Protein AF-A0A9N8LL23-F1 (afdb_monomer)

Mean predicted aligned error: 9.13 Å

pLDDT: mean 82.57, std 13.76, range [36.78, 95.44]

Solvent-accessible surface area (backbone atoms only — not comparable to full-atom values): 5775 Å² total; per-residue (Å²): 132,92,74,87,73,68,69,88,57,73,83,43,64,82,82,84,49,79,93,45,39,65,64,28,49,64,56,43,45,64,56,54,51,51,52,55,21,47,34,39,77,70,59,76,50,68,83,70,79,76,55,100,79,60,47,76,66,52,51,51,52,37,52,56,47,50,58,43,50,54,51,21,54,49,51,51,52,50,50,54,52,49,53,53,51,51,53,54,50,5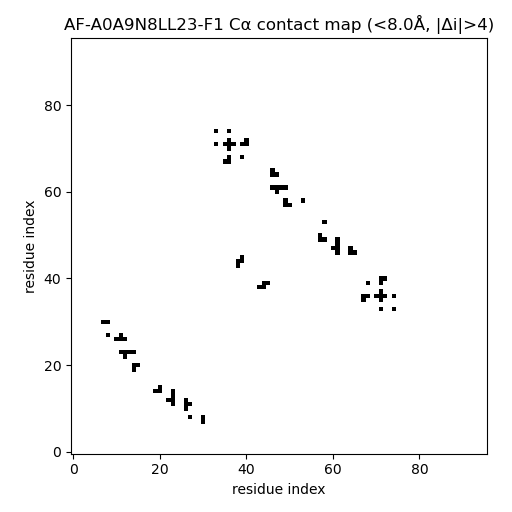2,54,61,64,71,74,115

Sequence (96 aa):
MDDTNSSAISGIPALVGLENFFAWREAIEPVFIGIRAFDIVRGVETQPTLPPNATSTDVRLSESWKDRDAKAMFYLRKTVSGALKAMIRDLSSSAD

Secondary structure (DSSP, 8-state):
---SSTTSSTTSPP--SHHHHHHHHHHHHHHHHHHHHHHHHTTSSPPPPPPTT--HHHHHHHHHHHHHHHHHHHHHHHHHHHHHHHHHHHHHHTT-

Structure (mmCIF, N/CA/C/O backbone):
data_AF-A0A9N8LL23-F1
#
_entry.id   AF-A0A9N8LL23-F1
#
loop_
_atom_site.group_PDB
_atom_site.id
_atom_site.type_symbol
_atom_site.label_atom_id
_atom_site.label_alt_id
_atom_site.label_comp_id
_atom_site.label_asym_id
_atom_site.label_entity_id
_atom_site.label_seq_id
_atom_site.pdbx_PDB_ins_code
_atom_site.Cartn_x
_atom_site.Cartn_y
_atom_site.Cartn_z
_atom_site.occupancy
_atom_site.B_iso_or_equiv
_atom_site.auth_seq_id
_atom_site.auth_comp_id
_atom_site.auth_asym_id
_atom_site.auth_atom_id
_atom_site.pdbx_PDB_model_num
ATOM 1 N N . MET A 1 1 ? -10.403 1.212 -25.921 1.00 36.78 1 MET A N 1
ATOM 2 C CA . MET A 1 1 ? -9.506 0.292 -25.199 1.00 36.78 1 MET A CA 1
ATOM 3 C C . MET A 1 1 ? -8.682 1.156 -24.273 1.00 36.78 1 MET A C 1
ATOM 5 O O . MET A 1 1 ? -8.134 2.150 -24.726 1.00 36.78 1 MET A O 1
ATOM 9 N N . ASP A 1 2 ? -8.785 0.866 -22.983 1.00 38.62 2 ASP A N 1
ATOM 10 C CA . ASP A 1 2 ? -8.291 1.656 -21.857 1.00 38.62 2 ASP A CA 1
ATOM 11 C C . ASP A 1 2 ? -6.760 1.761 -21.813 1.00 38.62 2 ASP A C 1
ATOM 13 O O . ASP A 1 2 ? -6.095 0.844 -21.342 1.00 38.62 2 ASP A O 1
ATOM 17 N N . ASP A 1 3 ? -6.207 2.907 -22.217 1.00 38.94 3 ASP A N 1
ATOM 18 C CA . ASP A 1 3 ? -4.776 3.225 -22.054 1.00 38.94 3 ASP A CA 1
ATOM 19 C C . ASP A 1 3 ? -4.518 4.299 -20.980 1.00 38.94 3 ASP A C 1
ATOM 21 O O . ASP A 1 3 ? -3.436 4.875 -20.896 1.00 38.94 3 ASP A O 1
ATOM 25 N N . THR A 1 4 ? -5.486 4.584 -20.104 1.00 43.41 4 THR A N 1
ATOM 26 C CA . THR A 1 4 ? -5.314 5.619 -19.063 1.00 43.41 4 THR A CA 1
ATOM 27 C C . THR A 1 4 ? -4.559 5.113 -17.820 1.00 43.41 4 THR A C 1
ATOM 29 O O . THR A 1 4 ? -4.150 5.914 -16.984 1.00 43.41 4 THR A O 1
ATOM 32 N N . ASN A 1 5 ? -4.280 3.807 -17.706 1.00 42.47 5 ASN A N 1
ATOM 33 C CA . ASN A 1 5 ? -3.672 3.216 -16.500 1.00 42.47 5 ASN A CA 1
ATOM 34 C C . ASN A 1 5 ? -2.192 2.797 -16.632 1.00 42.47 5 ASN A C 1
ATOM 36 O O . ASN A 1 5 ? -1.583 2.410 -15.635 1.00 42.47 5 ASN A O 1
ATOM 40 N N . SER A 1 6 ? -1.568 2.910 -17.810 1.00 46.47 6 SER A N 1
ATOM 41 C CA . SER A 1 6 ? -0.210 2.375 -18.061 1.00 46.47 6 SER A CA 1
ATOM 42 C C . SER A 1 6 ? 0.952 3.313 -17.680 1.00 46.47 6 SER A C 1
ATOM 44 O O . SER A 1 6 ? 2.097 3.092 -18.066 1.00 46.47 6 SER A O 1
ATOM 46 N N . SER A 1 7 ? 0.697 4.372 -16.904 1.00 55.16 7 SER A N 1
ATOM 47 C CA . SER A 1 7 ? 1.741 5.322 -16.482 1.00 55.16 7 SER A CA 1
ATOM 48 C C . SER A 1 7 ? 2.472 4.911 -15.201 1.00 55.16 7 SER A C 1
ATOM 50 O O . SER A 1 7 ? 3.609 5.333 -15.006 1.00 55.16 7 SER A O 1
ATOM 52 N N . ALA A 1 8 ? 1.852 4.131 -14.310 1.00 58.81 8 ALA A N 1
ATOM 53 C CA . ALA A 1 8 ? 2.403 3.904 -12.968 1.00 58.81 8 ALA A CA 1
ATOM 54 C C . ALA A 1 8 ? 3.667 3.025 -12.961 1.00 58.81 8 ALA A C 1
ATOM 56 O O . ALA A 1 8 ? 4.462 3.100 -12.028 1.00 58.81 8 ALA A O 1
ATOM 57 N N . ILE A 1 9 ? 3.851 2.206 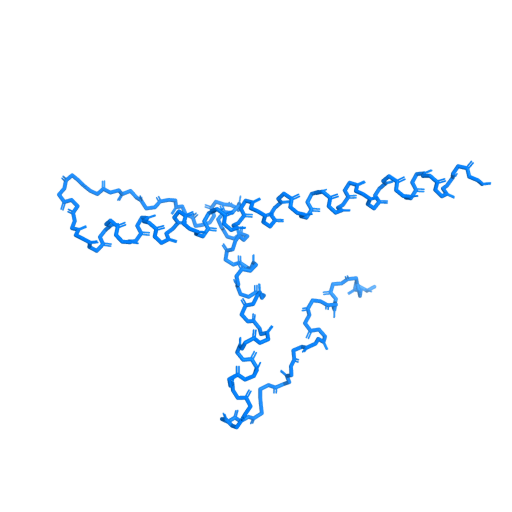-14.000 1.00 67.12 9 ILE A N 1
ATOM 58 C CA . ILE A 1 9 ? 4.953 1.240 -14.113 1.00 67.12 9 ILE A CA 1
ATOM 59 C C . ILE A 1 9 ? 5.954 1.581 -15.22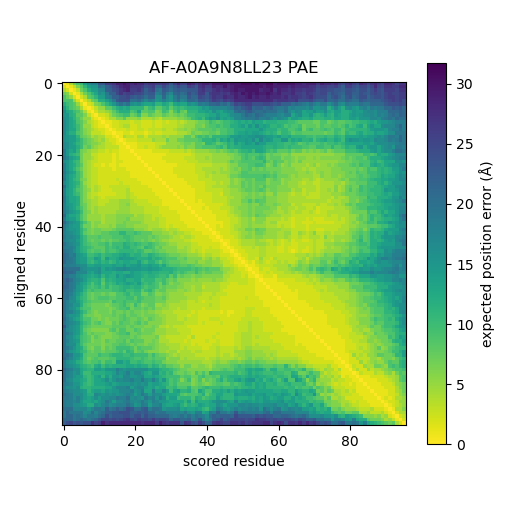3 1.00 67.12 9 ILE A C 1
ATOM 61 O O . ILE A 1 9 ? 6.952 0.881 -15.362 1.00 67.12 9 ILE A O 1
ATOM 65 N N . SER A 1 10 ? 5.730 2.649 -16.001 1.00 71.50 10 SER A N 1
ATOM 66 C CA . SER A 1 10 ? 6.543 2.947 -17.193 1.00 71.50 10 SER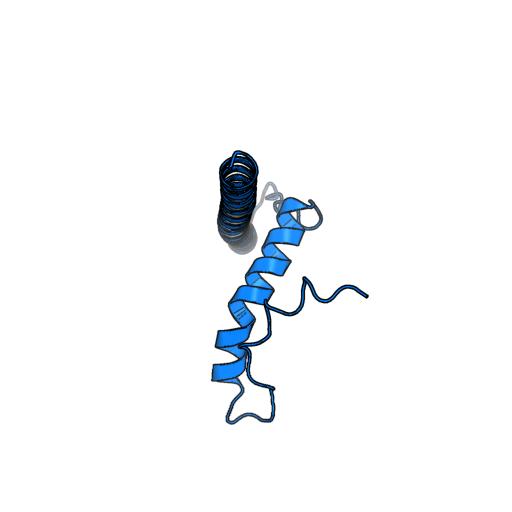 A CA 1
ATOM 67 C C . SER A 1 10 ? 8.003 3.313 -16.886 1.00 71.50 10 SER A C 1
ATOM 69 O O . SER A 1 10 ? 8.838 3.281 -17.785 1.00 71.50 10 SER A O 1
ATOM 71 N N . GLY A 1 11 ? 8.327 3.625 -15.626 1.00 77.31 11 GLY A N 1
ATOM 72 C CA . GLY A 1 11 ? 9.688 3.900 -15.151 1.00 77.31 11 GLY A CA 1
ATOM 73 C C . GLY A 1 11 ? 10.374 2.734 -14.431 1.00 77.31 11 GLY A C 1
ATOM 74 O O . GLY A 1 11 ? 11.499 2.898 -13.965 1.00 77.31 11 GLY A O 1
ATOM 75 N N . ILE A 1 12 ? 9.718 1.578 -14.298 1.00 87.50 12 ILE A N 1
ATOM 76 C CA . ILE A 1 12 ? 10.288 0.416 -13.608 1.00 87.50 12 ILE A CA 1
ATOM 77 C C . ILE A 1 12 ? 11.088 -0.398 -14.635 1.00 87.50 12 ILE A C 1
ATOM 79 O O . ILE A 1 12 ? 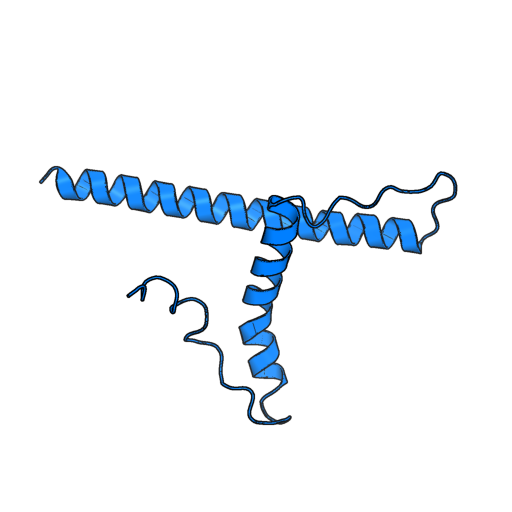10.510 -0.824 -15.638 1.00 87.50 12 ILE A O 1
ATOM 83 N N . PRO A 1 13 ? 12.400 -0.628 -14.432 1.00 86.50 13 PRO A N 1
ATOM 84 C CA . PRO A 1 13 ? 13.191 -1.427 -15.366 1.00 86.50 13 PRO A CA 1
ATOM 85 C C . PRO A 1 13 ? 12.639 -2.857 -15.454 1.00 86.50 13 PRO A C 1
ATOM 87 O O . PRO A 1 13 ? 12.020 -3.347 -14.518 1.00 86.50 13 PRO A O 1
ATOM 90 N N . ALA A 1 14 ? 12.859 -3.576 -16.552 1.00 89.44 14 ALA A N 1
ATOM 91 C CA . ALA A 1 14 ? 12.552 -5.007 -16.563 1.00 89.44 14 ALA A CA 1
ATOM 92 C C . ALA A 1 14 ? 13.502 -5.744 -15.604 1.00 89.44 14 ALA A C 1
ATOM 94 O O . ALA A 1 14 ? 14.690 -5.428 -15.567 1.00 89.44 14 ALA A O 1
ATOM 95 N N . LEU A 1 15 ? 13.020 -6.730 -14.844 1.00 91.75 15 LEU A N 1
ATOM 96 C CA . LEU A 1 15 ? 13.895 -7.605 -14.059 1.00 91.75 15 LEU A CA 1
ATOM 97 C C . LEU A 1 15 ? 14.530 -8.631 -15.005 1.00 91.75 15 LEU A C 1
ATOM 99 O O . LEU A 1 15 ? 13.843 -9.538 -15.469 1.00 91.75 15 LEU A O 1
ATOM 103 N N . VAL A 1 16 ? 15.816 -8.460 -15.316 1.00 91.69 16 VAL A N 1
ATOM 104 C CA . VAL A 1 16 ? 16.524 -9.284 -16.315 1.00 91.69 16 VAL A CA 1
ATOM 105 C C . VAL A 1 16 ? 17.487 -10.264 -15.640 1.00 91.69 16 VAL A C 1
ATOM 107 O O . VAL A 1 16 ? 17.685 -11.366 -16.146 1.00 91.69 16 VAL A O 1
ATOM 110 N N . GLY A 1 17 ? 18.011 -9.913 -14.463 1.00 91.50 17 GLY A N 1
ATOM 111 C CA . GLY A 1 17 ? 18.939 -10.756 -13.720 1.00 91.50 17 GLY A CA 1
ATOM 112 C C . GLY A 1 17 ? 19.230 -10.240 -12.311 1.00 91.50 17 GLY A C 1
ATOM 113 O O . GLY A 1 17 ? 18.615 -9.294 -11.815 1.00 91.50 17 GLY A O 1
ATOM 114 N N . LEU A 1 18 ? 20.174 -10.889 -11.629 1.00 94.19 18 LEU A N 1
ATOM 115 C CA . LEU A 1 18 ? 20.576 -10.505 -10.270 1.00 94.19 18 LEU A CA 1
ATOM 116 C C . LEU A 1 18 ? 21.255 -9.131 -10.243 1.00 94.19 18 LEU A C 1
ATOM 118 O O . LEU A 1 18 ? 21.110 -8.385 -9.277 1.00 94.19 18 LEU A O 1
ATOM 122 N N . GLU A 1 19 ? 21.954 -8.784 -11.318 1.00 95.44 19 GLU A N 1
ATOM 123 C CA . GLU A 1 19 ? 22.684 -7.535 -11.498 1.00 95.44 19 GLU A CA 1
ATOM 124 C C . GLU A 1 19 ? 21.788 -6.296 -11.409 1.00 95.44 19 GLU A C 1
ATOM 126 O O . GLU A 1 19 ? 22.242 -5.247 -10.954 1.00 95.44 19 GLU A O 1
ATOM 131 N N . ASN A 1 20 ? 20.511 -6.415 -11.789 1.00 94.38 20 ASN A N 1
ATOM 132 C CA . ASN A 1 20 ? 19.561 -5.309 -11.747 1.00 94.38 20 ASN A CA 1
ATOM 133 C C . ASN A 1 20 ? 18.424 -5.505 -10.733 1.00 94.38 20 ASN A C 1
ATOM 135 O O . ASN A 1 20 ? 17.554 -4.640 -10.619 1.00 94.38 20 ASN A O 1
ATOM 139 N N . PHE A 1 21 ? 18.466 -6.583 -9.943 1.00 94.75 21 PHE A N 1
ATOM 140 C CA . PHE A 1 21 ? 17.441 -6.909 -8.952 1.00 94.75 21 PHE A CA 1
ATOM 141 C C . PHE A 1 21 ? 17.203 -5.783 -7.943 1.00 94.75 21 PHE A C 1
ATOM 143 O O . PHE A 1 21 ? 16.058 -5.435 -7.668 1.00 94.75 21 PHE A O 1
ATOM 150 N N . PHE A 1 22 ? 18.265 -5.194 -7.386 1.00 94.00 22 PHE A N 1
ATOM 151 C CA . PHE A 1 22 ? 18.118 -4.165 -6.354 1.00 94.00 22 PHE A CA 1
ATOM 152 C C . PHE A 1 22 ? 17.506 -2.873 -6.897 1.00 94.00 22 PHE A C 1
ATOM 154 O O . PHE A 1 22 ? 16.600 -2.334 -6.264 1.00 94.00 22 PHE A O 1
ATOM 161 N N . ALA A 1 23 ? 17.942 -2.432 -8.080 1.00 91.88 23 ALA A N 1
ATOM 162 C CA . ALA A 1 23 ? 17.389 -1.257 -8.750 1.00 91.88 23 ALA A CA 1
ATOM 163 C C . ALA A 1 23 ? 15.923 -1.479 -9.150 1.00 91.88 23 ALA A C 1
ATOM 165 O O . ALA A 1 23 ? 15.076 -0.614 -8.942 1.00 91.88 23 ALA A O 1
ATOM 166 N N . TRP A 1 24 ? 15.603 -2.670 -9.663 1.00 94.44 24 TRP A N 1
ATOM 167 C CA . TRP A 1 24 ? 14.229 -3.062 -9.949 1.00 94.44 24 TRP A CA 1
ATOM 168 C C . TRP A 1 24 ? 13.354 -3.052 -8.696 1.00 94.44 24 TRP A C 1
ATOM 170 O O . TRP A 1 24 ? 12.291 -2.434 -8.691 1.00 94.44 24 TRP A O 1
ATOM 180 N N . ARG A 1 25 ? 13.821 -3.705 -7.626 1.00 93.31 25 ARG A N 1
ATOM 181 C CA . ARG A 1 25 ? 13.111 -3.805 -6.349 1.00 93.31 25 ARG A CA 1
ATOM 182 C C . ARG A 1 25 ? 12.819 -2.421 -5.782 1.00 93.31 25 ARG A C 1
ATOM 184 O O . ARG A 1 25 ? 11.702 -2.165 -5.359 1.00 93.31 25 ARG A O 1
ATOM 191 N N . GLU A 1 26 ? 13.808 -1.534 -5.779 1.00 91.88 26 GLU A N 1
ATOM 192 C CA . GLU A 1 26 ? 13.637 -0.158 -5.313 1.00 91.88 26 GLU A CA 1
ATOM 193 C C . GLU A 1 26 ? 12.605 0.609 -6.152 1.00 91.88 26 GLU A C 1
ATOM 195 O O . GLU A 1 26 ? 11.752 1.296 -5.593 1.00 91.88 26 GLU A O 1
ATOM 200 N N . ALA A 1 27 ? 12.623 0.437 -7.477 1.00 90.19 27 ALA A N 1
ATOM 201 C CA . ALA A 1 27 ? 11.677 1.094 -8.374 1.00 90.19 27 ALA A CA 1
ATOM 202 C C . ALA A 1 27 ? 10.232 0.577 -8.226 1.00 90.19 27 ALA A C 1
ATOM 204 O O . ALA A 1 27 ? 9.290 1.359 -8.354 1.00 90.19 27 ALA A O 1
ATOM 205 N N . ILE A 1 28 ? 10.037 -0.719 -7.954 1.00 90.44 28 ILE A N 1
ATOM 206 C CA . ILE A 1 28 ? 8.701 -1.326 -7.827 1.00 90.44 28 ILE A CA 1
ATOM 207 C C . ILE A 1 28 ? 8.119 -1.254 -6.409 1.00 90.44 28 ILE A C 1
ATOM 209 O O . ILE A 1 28 ? 6.899 -1.303 -6.250 1.00 90.44 28 ILE A O 1
ATOM 213 N N . GLU A 1 29 ? 8.950 -1.094 -5.376 1.00 88.81 29 GLU A N 1
ATOM 214 C CA . GLU A 1 29 ? 8.513 -1.044 -3.973 1.00 88.81 29 GLU A CA 1
ATOM 215 C C . GLU A 1 29 ? 7.361 -0.044 -3.725 1.00 88.81 29 GLU A C 1
ATOM 217 O O . GLU A 1 29 ? 6.376 -0.425 -3.085 1.00 88.81 29 GLU A O 1
ATOM 222 N N . PRO A 1 30 ? 7.371 1.192 -4.272 1.00 83.56 30 PRO A N 1
ATOM 223 C CA . PRO A 1 30 ? 6.252 2.121 -4.110 1.00 83.56 30 PRO A CA 1
ATOM 224 C C . PRO A 1 30 ? 4.922 1.594 -4.666 1.00 83.56 30 PRO A C 1
ATOM 226 O O . PRO A 1 30 ? 3.867 1.893 -4.104 1.00 83.56 30 PRO A O 1
ATOM 229 N N . VAL A 1 31 ? 4.954 0.794 -5.740 1.00 84.44 31 VAL A N 1
ATOM 230 C CA . VAL A 1 31 ? 3.755 0.168 -6.319 1.00 84.44 31 VAL A CA 1
ATOM 231 C C . VAL A 1 31 ? 3.196 -0.876 -5.358 1.00 84.44 31 VAL A C 1
ATOM 233 O O . VAL A 1 31 ? 1.998 -0.867 -5.079 1.00 84.44 31 VAL A O 1
ATOM 236 N N . PHE A 1 32 ? 4.050 -1.726 -4.781 1.00 86.06 32 PHE A N 1
ATOM 237 C CA . PHE A 1 32 ? 3.618 -2.709 -3.784 1.00 86.06 32 PHE A CA 1
ATOM 238 C C . PHE A 1 32 ? 3.081 -2.059 -2.511 1.00 86.06 32 PHE A C 1
ATOM 240 O O . PHE A 1 32 ? 2.071 -2.517 -1.974 1.00 86.06 32 PHE A O 1
ATOM 247 N N . ILE A 1 33 ? 3.701 -0.969 -2.053 1.00 84.50 33 ILE A N 1
ATOM 248 C CA . ILE A 1 33 ? 3.176 -0.170 -0.942 1.00 84.50 33 ILE A CA 1
ATOM 249 C C . ILE A 1 33 ? 1.778 0.359 -1.287 1.00 84.50 33 ILE A C 1
ATOM 251 O O . ILE A 1 33 ? 0.877 0.262 -0.456 1.00 84.50 33 ILE A O 1
ATOM 255 N N . GLY A 1 34 ? 1.582 0.876 -2.504 1.00 81.94 34 GLY A N 1
ATOM 256 C CA . GLY A 1 34 ? 0.283 1.352 -2.983 1.00 81.94 34 GLY A CA 1
ATOM 257 C C . GLY A 1 34 ? -0.789 0.258 -3.025 1.00 81.94 34 GLY A C 1
ATOM 258 O O . GLY A 1 34 ? -1.907 0.486 -2.569 1.00 81.94 34 GLY A O 1
ATOM 259 N N . ILE A 1 35 ? -0.446 -0.942 -3.507 1.00 83.88 35 ILE A N 1
ATOM 260 C CA . ILE A 1 35 ? -1.363 -2.095 -3.536 1.00 83.88 35 ILE A CA 1
ATOM 261 C C . ILE A 1 35 ? -1.759 -2.505 -2.113 1.00 83.88 35 ILE A C 1
ATOM 263 O O . ILE A 1 35 ? -2.944 -2.591 -1.812 1.00 83.88 35 ILE A O 1
ATOM 267 N N . ARG A 1 36 ? -0.791 -2.665 -1.202 1.00 83.56 36 ARG A N 1
ATOM 268 C CA . ARG A 1 36 ? -1.079 -3.026 0.199 1.00 83.56 36 ARG A CA 1
ATOM 269 C C . ARG A 1 36 ? -1.905 -1.962 0.918 1.00 83.56 36 ARG A C 1
ATOM 271 O O . ARG A 1 36 ? -2.797 -2.279 1.695 1.00 83.56 36 ARG A O 1
ATOM 278 N N . ALA A 1 37 ? -1.631 -0.687 0.647 1.00 85.62 37 ALA A N 1
ATOM 279 C CA . ALA A 1 37 ? -2.449 0.412 1.144 1.00 85.62 37 ALA A CA 1
ATOM 280 C C . ALA A 1 37 ? -3.912 0.284 0.690 1.00 85.62 37 ALA A C 1
ATOM 282 O O . ALA A 1 37 ? -4.835 0.553 1.457 1.00 85.62 37 ALA A O 1
ATOM 283 N N . PHE A 1 38 ? -4.130 -0.144 -0.551 1.00 84.56 38 PHE A N 1
ATOM 284 C CA . PHE A 1 38 ? -5.465 -0.330 -1.092 1.00 84.56 38 PHE A CA 1
ATOM 285 C C . PHE A 1 38 ? -6.214 -1.494 -0.438 1.00 84.56 38 PHE A C 1
ATOM 287 O O . PHE A 1 38 ? -7.413 -1.366 -0.193 1.00 84.56 38 PHE A O 1
ATOM 294 N N . ASP A 1 39 ? -5.520 -2.578 -0.089 1.00 88.44 39 ASP A N 1
ATOM 295 C CA . ASP A 1 39 ? -6.107 -3.705 0.644 1.00 88.44 39 ASP A CA 1
ATOM 296 C C . ASP A 1 39 ? -6.625 -3.283 2.029 1.00 88.44 39 ASP A C 1
ATOM 298 O O . ASP A 1 39 ? -7.718 -3.694 2.425 1.00 88.44 39 ASP A O 1
ATOM 302 N N . ILE A 1 40 ? -5.907 -2.395 2.729 1.00 88.31 40 ILE A N 1
ATOM 303 C CA . ILE A 1 40 ? -6.367 -1.803 3.998 1.00 88.31 40 ILE A CA 1
ATOM 304 C C . ILE A 1 40 ? -7.604 -0.923 3.772 1.00 88.31 40 ILE A C 1
ATOM 306 O O . ILE A 1 40 ? -8.622 -1.104 4.437 1.00 88.31 40 ILE A O 1
ATOM 310 N N . VAL A 1 41 ? -7.559 0.005 2.807 1.00 86.31 41 VAL A N 1
ATOM 311 C CA . VAL A 1 41 ? -8.684 0.926 2.530 1.00 86.31 41 VAL A CA 1
ATOM 312 C C . VAL A 1 41 ? -9.949 0.175 2.101 1.00 86.31 41 VAL A C 1
ATOM 314 O O . VAL A 1 41 ? -11.057 0.587 2.438 1.00 86.31 41 VAL A O 1
ATOM 317 N N . ARG A 1 42 ? -9.802 -0.938 1.376 1.00 86.81 42 ARG A N 1
ATOM 318 C CA . ARG A 1 42 ? -10.915 -1.814 0.980 1.00 86.81 42 ARG A CA 1
ATOM 319 C C . ARG A 1 42 ? -11.447 -2.685 2.119 1.00 86.81 42 ARG A C 1
ATOM 321 O O . ARG A 1 42 ? -12.460 -3.351 1.927 1.00 86.81 42 ARG A O 1
ATOM 328 N N . GLY A 1 43 ? -10.772 -2.713 3.266 1.00 86.19 43 GLY A N 1
ATOM 329 C CA . GLY A 1 43 ? -11.106 -3.591 4.385 1.00 86.19 43 GLY A CA 1
ATOM 330 C C . GLY A 1 43 ? -10.768 -5.065 4.144 1.00 86.19 43 GLY A C 1
ATOM 331 O O . GLY A 1 43 ? -11.246 -5.915 4.886 1.00 86.19 43 GLY A O 1
ATOM 332 N N . VAL A 1 44 ? -9.961 -5.379 3.122 1.00 90.50 44 VAL A N 1
ATOM 333 C CA . VAL A 1 44 ? -9.441 -6.738 2.884 1.00 90.50 44 VAL A CA 1
ATOM 334 C C . VAL A 1 44 ? -8.407 -7.082 3.949 1.00 90.50 44 VAL A C 1
ATOM 336 O O . VAL A 1 44 ? -8.402 -8.189 4.483 1.00 90.50 44 VAL A O 1
ATOM 339 N N . GLU A 1 45 ? -7.557 -6.116 4.290 1.00 89.44 45 GLU A N 1
ATOM 340 C CA . GLU A 1 45 ? -6.630 -6.241 5.401 1.00 89.44 45 GLU A CA 1
ATOM 341 C C . GLU A 1 45 ? -7.149 -5.494 6.637 1.00 89.44 45 GLU A C 1
ATOM 343 O O . GLU A 1 45 ? -7.123 -4.265 6.706 1.00 89.44 45 GLU A O 1
ATOM 348 N N . THR A 1 46 ? -7.581 -6.245 7.649 1.00 88.94 46 THR A N 1
ATOM 349 C CA . THR A 1 46 ? -8.117 -5.695 8.900 1.00 88.94 46 THR A CA 1
ATOM 350 C C . THR A 1 46 ? -7.041 -5.483 9.958 1.00 88.94 46 THR A C 1
ATOM 352 O O . THR A 1 46 ? -6.050 -6.213 10.008 1.00 88.94 46 THR A O 1
ATOM 355 N N . GLN A 1 47 ? -7.283 -4.538 10.870 1.00 90.06 47 GLN A N 1
ATOM 356 C CA . GLN A 1 47 ? -6.435 -4.340 12.042 1.00 90.06 47 GLN A CA 1
ATOM 357 C C . GLN A 1 47 ? -6.308 -5.640 12.856 1.00 90.06 47 GLN A C 1
ATOM 359 O O . GLN A 1 47 ? -7.331 -6.220 13.230 1.00 90.06 47 GLN A O 1
ATOM 364 N N . PRO A 1 48 ? -5.081 -6.086 13.188 1.00 89.62 48 PRO A N 1
ATOM 365 C CA . PRO A 1 48 ? -4.881 -7.223 14.072 1.00 89.62 48 PRO A CA 1
ATOM 366 C C . PRO A 1 48 ? -5.491 -6.960 15.451 1.00 89.62 48 PRO A C 1
ATOM 368 O O . PRO A 1 48 ? -5.197 -5.945 16.090 1.00 89.62 48 PRO A O 1
ATOM 371 N N . THR A 1 49 ? -6.307 -7.894 15.932 1.00 89.75 49 THR A N 1
ATOM 372 C CA . THR A 1 49 ? -6.814 -7.888 17.307 1.00 89.75 49 THR A CA 1
ATOM 373 C C . THR A 1 49 ? -5.764 -8.468 18.245 1.00 89.75 49 THR A C 1
ATOM 375 O O . THR A 1 49 ? -5.321 -9.599 18.047 1.00 89.75 49 THR A O 1
ATOM 378 N N . LEU A 1 50 ? -5.383 -7.718 19.280 1.00 90.62 50 LEU A N 1
ATOM 379 C CA . LEU A 1 50 ? -4.462 -8.217 20.300 1.00 90.62 50 LEU A CA 1
ATOM 380 C C . LEU A 1 50 ? -5.195 -9.191 21.238 1.00 90.62 50 LEU A C 1
ATOM 382 O O . LEU A 1 50 ? -6.243 -8.824 21.778 1.00 90.62 50 LEU A O 1
ATOM 386 N N . PRO A 1 51 ? -4.674 -10.412 21.455 1.00 89.94 51 PRO A N 1
ATOM 387 C CA . PRO A 1 51 ? -5.266 -11.336 22.411 1.00 89.94 51 PRO A CA 1
ATOM 388 C C . PRO A 1 51 ? -5.019 -10.863 23.859 1.00 89.94 51 PRO A C 1
ATOM 390 O O . PRO A 1 51 ? -4.098 -10.080 24.104 1.00 89.94 51 PRO A O 1
ATOM 393 N N . PRO A 1 52 ? -5.790 -11.355 24.849 1.00 90.31 52 PRO A N 1
ATOM 394 C CA . PRO A 1 52 ? -5.633 -10.967 26.258 1.00 90.31 52 PRO A CA 1
ATOM 395 C C . PRO A 1 52 ? -4.226 -11.211 26.828 1.00 90.31 52 PRO A C 1
ATOM 397 O O . PRO A 1 52 ? -3.793 -10.517 27.741 1.00 90.31 52 PRO A O 1
ATOM 400 N N . ASN A 1 53 ? -3.508 -12.191 26.282 1.00 92.31 53 ASN A N 1
ATOM 401 C CA . ASN A 1 53 ? -2.138 -12.563 26.624 1.00 92.31 53 ASN A CA 1
ATOM 402 C C . ASN A 1 53 ? -1.159 -12.234 25.482 1.00 92.31 53 ASN A C 1
ATOM 404 O O . ASN A 1 53 ? -0.316 -13.059 25.130 1.00 92.31 53 ASN A O 1
ATOM 408 N N . ALA A 1 54 ? -1.302 -11.046 24.886 1.00 90.31 54 ALA A N 1
ATOM 409 C CA . ALA A 1 54 ? -0.482 -10.596 23.767 1.00 90.31 54 ALA A CA 1
ATOM 410 C C . ALA A 1 54 ? 1.020 -10.751 24.036 1.00 90.31 54 ALA A C 1
ATOM 412 O O . ALA A 1 54 ? 1.565 -10.281 25.038 1.00 90.31 54 ALA A O 1
ATOM 413 N N . THR A 1 55 ? 1.694 -11.394 23.092 1.00 93.94 55 THR A N 1
ATOM 414 C CA . THR A 1 55 ? 3.145 -11.509 23.063 1.00 93.94 55 THR A CA 1
ATOM 415 C C . THR A 1 55 ? 3.768 -10.264 22.433 1.00 93.94 55 THR A C 1
ATOM 417 O O . THR A 1 55 ? 3.106 -9.468 21.763 1.00 93.94 55 THR A O 1
ATOM 420 N N . SER A 1 56 ? 5.087 -10.114 22.574 1.00 91.88 56 SER A N 1
ATOM 421 C CA . SER A 1 56 ? 5.831 -9.066 21.862 1.00 91.88 56 SER A CA 1
ATOM 422 C C . SER A 1 56 ? 5.635 -9.143 20.339 1.00 91.88 56 SER A C 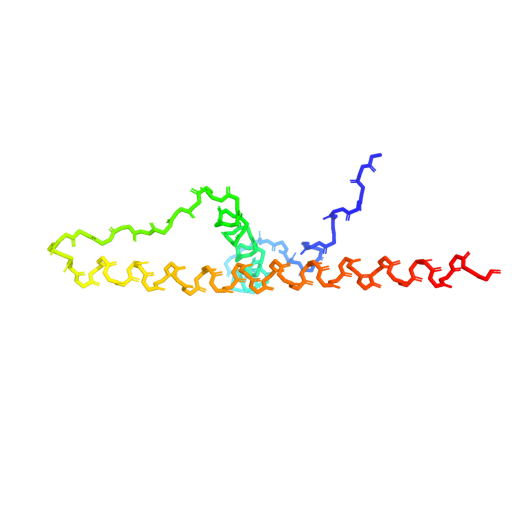1
ATOM 424 O O . SER A 1 56 ? 5.607 -8.110 19.671 1.00 91.88 56 SER A O 1
ATOM 426 N N . THR A 1 57 ? 5.447 -10.344 19.785 1.00 91.69 57 THR A N 1
ATOM 427 C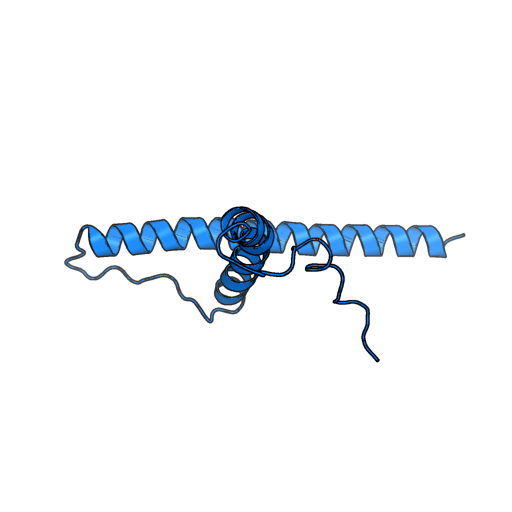 CA . THR A 1 57 ? 5.176 -10.542 18.356 1.00 91.69 57 THR A CA 1
ATOM 428 C C . THR A 1 57 ? 3.825 -9.958 17.953 1.00 91.69 57 THR A C 1
ATOM 430 O O . THR A 1 57 ? 3.748 -9.262 16.944 1.00 91.69 57 THR A O 1
ATOM 433 N N . ASP A 1 58 ? 2.782 -10.171 18.758 1.00 91.44 58 ASP A N 1
ATOM 434 C CA . ASP A 1 58 ? 1.439 -9.637 18.490 1.00 91.44 58 ASP A CA 1
ATOM 435 C C . ASP A 1 58 ? 1.440 -8.105 18.493 1.00 91.44 58 ASP A C 1
ATOM 437 O O . ASP A 1 58 ? 0.874 -7.464 17.605 1.00 91.44 58 ASP A O 1
ATOM 441 N N . VAL A 1 59 ? 2.149 -7.511 19.458 1.00 91.50 59 VAL A N 1
ATOM 442 C CA . VAL A 1 59 ? 2.319 -6.055 19.546 1.00 91.50 59 VAL A CA 1
ATOM 443 C C . VAL A 1 59 ? 3.035 -5.522 18.306 1.00 91.50 59 VAL A C 1
ATOM 445 O O . VAL A 1 59 ? 2.535 -4.596 17.669 1.00 91.50 59 VAL A O 1
ATOM 448 N N . ARG A 1 60 ? 4.141 -6.154 17.895 1.00 92.88 60 ARG A N 1
ATOM 449 C CA . ARG A 1 60 ? 4.897 -5.768 16.692 1.00 92.88 60 ARG A CA 1
ATOM 450 C C . ARG A 1 60 ? 4.070 -5.854 15.413 1.00 92.88 60 ARG A C 1
ATOM 452 O O . ARG A 1 60 ? 4.193 -4.990 14.548 1.00 92.88 60 ARG A O 1
ATOM 459 N N . LEU A 1 61 ? 3.228 -6.878 15.281 1.00 89.81 61 LEU A N 1
ATOM 460 C CA . LEU A 1 61 ? 2.317 -7.011 14.142 1.00 89.81 61 LEU A CA 1
ATOM 461 C C . LEU A 1 61 ? 1.274 -5.888 14.130 1.00 89.81 61 LEU A C 1
ATOM 463 O O . LEU A 1 61 ? 1.019 -5.304 13.077 1.00 89.81 61 LEU A O 1
ATOM 467 N N . SER A 1 62 ? 0.711 -5.552 15.293 1.00 92.00 62 SER A N 1
ATOM 468 C CA . SER A 1 62 ? -0.239 -4.443 15.429 1.00 92.00 62 SER A CA 1
ATOM 469 C C . SER A 1 62 ? 0.402 -3.093 15.090 1.00 92.00 62 SER A C 1
ATOM 471 O O . SER A 1 62 ? -0.177 -2.306 14.344 1.00 92.00 62 SER A O 1
ATOM 473 N N . GLU A 1 63 ? 1.615 -2.827 15.579 1.00 92.44 63 GLU A N 1
ATOM 474 C CA . GLU A 1 63 ? 2.376 -1.611 15.261 1.00 92.44 63 GLU A CA 1
ATOM 475 C C . GLU A 1 63 ? 2.716 -1.528 13.771 1.00 92.44 63 GLU A C 1
ATOM 477 O O . GLU A 1 63 ? 2.420 -0.526 13.122 1.00 92.44 63 GLU A O 1
ATOM 482 N N . SER A 1 64 ? 3.230 -2.616 13.194 1.00 91.12 64 SER A N 1
ATOM 483 C CA . SER A 1 64 ? 3.521 -2.692 11.760 1.00 91.12 64 SER A CA 1
ATOM 484 C C . SER A 1 64 ? 2.273 -2.480 10.898 1.00 91.12 64 SER A C 1
ATOM 486 O O . SER A 1 64 ? 2.354 -1.888 9.820 1.00 91.12 64 SER A O 1
ATOM 488 N N . TRP A 1 65 ? 1.107 -2.953 11.345 1.00 92.19 65 TRP A N 1
ATOM 489 C CA . TRP A 1 65 ? -0.157 -2.671 10.670 1.00 92.19 65 TRP A CA 1
ATOM 490 C C . TRP A 1 65 ? -0.527 -1.187 10.755 1.00 92.19 65 TRP A C 1
ATOM 492 O O . TRP A 1 65 ? -0.852 -0.599 9.728 1.00 92.19 65 TRP A O 1
ATOM 502 N N . LYS A 1 66 ? -0.405 -0.549 11.929 1.00 92.19 66 LYS A N 1
ATOM 503 C CA . LYS A 1 66 ? -0.700 0.888 12.105 1.00 92.19 66 LYS A CA 1
ATOM 504 C C . LYS A 1 66 ? 0.155 1.773 11.199 1.00 92.19 66 LYS A C 1
ATOM 506 O O . LYS A 1 66 ? -0.362 2.714 10.604 1.00 92.19 66 LYS A O 1
ATOM 511 N N . ASP A 1 67 ? 1.435 1.450 11.037 1.00 91.12 67 ASP A N 1
ATOM 512 C CA . ASP A 1 67 ? 2.318 2.180 10.119 1.00 91.12 67 ASP A CA 1
ATOM 513 C C . ASP A 1 67 ? 1.847 2.076 8.662 1.00 91.12 67 ASP A C 1
ATOM 515 O O . ASP A 1 67 ? 1.954 3.028 7.881 1.00 91.12 67 ASP A O 1
ATOM 519 N N . ARG A 1 68 ? 1.318 0.912 8.275 1.00 90.25 68 ARG A N 1
ATOM 520 C CA . ARG A 1 68 ? 0.788 0.676 6.928 1.00 90.25 68 ARG A CA 1
ATOM 521 C C . ARG A 1 68 ? -0.566 1.343 6.730 1.00 90.25 68 ARG A C 1
ATOM 523 O O . ARG A 1 68 ? -0.760 1.935 5.673 1.00 90.25 68 ARG A O 1
ATOM 530 N N . ASP A 1 69 ? -1.435 1.343 7.737 1.00 92.38 69 ASP A N 1
ATOM 531 C CA . ASP A 1 69 ? -2.690 2.101 7.731 1.00 92.38 69 ASP A CA 1
ATOM 532 C C . ASP A 1 69 ? -2.433 3.609 7.586 1.00 92.38 69 ASP A C 1
ATOM 534 O O . ASP A 1 69 ? -2.994 4.259 6.704 1.00 92.38 69 ASP A O 1
ATOM 538 N N . ALA A 1 70 ? -1.481 4.163 8.342 1.00 90.81 70 ALA A N 1
ATOM 539 C CA . ALA A 1 70 ? -1.099 5.568 8.219 1.00 90.81 70 ALA A CA 1
ATOM 540 C C . ALA A 1 70 ? -0.625 5.919 6.796 1.00 90.81 70 ALA A C 1
ATOM 542 O O . ALA A 1 70 ? -1.041 6.936 6.228 1.00 90.81 70 ALA A O 1
ATOM 543 N N . LYS A 1 71 ? 0.203 5.058 6.185 1.00 88.69 71 LYS A N 1
ATOM 544 C CA . LYS A 1 71 ? 0.611 5.199 4.776 1.00 88.69 71 LYS A CA 1
ATOM 545 C C . LYS A 1 71 ? -0.587 5.088 3.835 1.00 88.69 71 LYS A C 1
ATOM 547 O O . LYS A 1 71 ? -0.707 5.901 2.920 1.00 88.69 71 LYS A O 1
ATOM 552 N N . ALA A 1 72 ? -1.483 4.134 4.066 1.00 88.62 72 ALA A N 1
ATOM 553 C CA . ALA A 1 72 ? -2.671 3.932 3.250 1.00 88.62 72 ALA A CA 1
ATOM 554 C C . ALA A 1 72 ? -3.577 5.165 3.240 1.00 88.62 72 ALA A C 1
ATOM 556 O O . ALA A 1 72 ? -3.927 5.681 2.176 1.00 88.62 72 ALA A O 1
ATOM 557 N N . MET A 1 73 ? -3.860 5.712 4.421 1.00 87.81 73 MET A N 1
ATOM 558 C CA . MET A 1 73 ? -4.645 6.931 4.580 1.00 87.81 73 MET A CA 1
ATOM 559 C C . MET A 1 73 ? -3.954 8.147 3.961 1.00 87.81 73 MET A C 1
ATOM 561 O O . MET A 1 73 ? -4.620 8.995 3.363 1.00 87.81 73 MET A O 1
ATOM 565 N N . PHE A 1 74 ? -2.624 8.240 4.047 1.00 88.25 74 PHE A N 1
ATOM 566 C CA . PHE A 1 74 ? -1.864 9.280 3.353 1.00 88.25 74 PHE A CA 1
ATOM 567 C C . PHE A 1 74 ? -2.042 9.199 1.830 1.00 88.25 74 PHE A C 1
ATOM 569 O O . PHE A 1 74 ? -2.370 10.210 1.202 1.00 88.25 74 PHE A O 1
ATOM 576 N N . TYR A 1 75 ? -1.875 8.014 1.232 1.00 82.69 75 TYR A N 1
ATOM 577 C CA . TYR A 1 75 ? -2.057 7.832 -0.210 1.00 82.69 75 TYR A CA 1
ATOM 578 C C . TYR A 1 75 ? -3.492 8.114 -0.643 1.00 82.69 75 TYR A C 1
ATOM 580 O O . TYR A 1 75 ? -3.690 8.829 -1.622 1.00 82.69 75 TYR A O 1
ATOM 588 N N . LEU A 1 76 ? -4.486 7.647 0.116 1.00 81.94 76 LEU A N 1
ATOM 589 C CA . LEU A 1 76 ? -5.894 7.935 -0.147 1.00 81.94 76 LEU A CA 1
ATOM 590 C C . LEU A 1 76 ? -6.150 9.446 -0.177 1.00 81.94 76 LEU A C 1
ATOM 592 O O . LEU A 1 76 ? -6.672 9.970 -1.160 1.00 81.94 76 LEU A O 1
ATOM 596 N N . ARG A 1 77 ? -5.713 10.172 0.860 1.00 81.44 77 ARG A N 1
ATOM 597 C CA . ARG A 1 77 ? -5.856 11.636 0.930 1.00 81.44 77 ARG A CA 1
ATOM 598 C C . ARG A 1 77 ? -5.153 12.332 -0.229 1.00 81.44 77 ARG A C 1
ATOM 600 O O . ARG A 1 77 ? -5.720 13.260 -0.808 1.00 81.44 77 ARG A O 1
ATOM 607 N N . LYS A 1 78 ? -3.942 11.893 -0.584 1.00 81.94 78 LYS A N 1
ATOM 608 C CA . LYS A 1 78 ? -3.179 12.443 -1.712 1.00 81.94 78 LYS A CA 1
ATOM 609 C C . LYS A 1 78 ? -3.916 12.237 -3.037 1.00 81.94 78 LYS A C 1
ATOM 611 O O . LYS A 1 78 ? -4.021 13.188 -3.808 1.00 81.94 78 LYS A O 1
ATOM 616 N N . THR A 1 79 ? -4.458 11.044 -3.277 1.00 78.31 79 THR A N 1
ATOM 617 C CA . THR A 1 79 ? -5.214 10.711 -4.493 1.00 78.31 79 THR A CA 1
ATOM 618 C C . THR A 1 79 ? -6.505 11.519 -4.590 1.00 78.31 79 THR A C 1
ATOM 620 O O . THR A 1 79 ? -6.730 12.166 -5.609 1.00 78.31 79 THR A O 1
ATOM 623 N N . VAL A 1 80 ? -7.306 11.572 -3.519 1.00 76.88 80 VAL A N 1
ATOM 624 C CA . VAL A 1 80 ? -8.535 12.390 -3.465 1.00 76.88 80 VAL A CA 1
ATOM 625 C C . VAL A 1 80 ? -8.212 13.866 -3.712 1.00 76.88 80 VAL A C 1
ATOM 627 O O . VAL A 1 80 ? -8.855 14.516 -4.532 1.00 76.88 80 VAL A O 1
ATOM 630 N N . SER A 1 81 ? -7.166 14.391 -3.067 1.00 79.38 81 SER A N 1
ATOM 631 C CA . SER A 1 81 ? -6.731 15.782 -3.256 1.00 79.38 81 SER A CA 1
ATOM 632 C C . SER A 1 81 ? -6.252 16.055 -4.684 1.00 79.38 81 SER A C 1
ATOM 634 O O . SER A 1 81 ? -6.504 17.131 -5.221 1.00 79.38 81 SER A O 1
ATOM 636 N N . GLY A 1 82 ? -5.553 15.103 -5.309 1.00 80.19 82 GLY A N 1
ATOM 637 C CA . GLY A 1 82 ? -5.121 15.198 -6.703 1.00 80.19 82 GLY A CA 1
ATOM 638 C C . GLY A 1 82 ? -6.299 15.223 -7.675 1.00 80.19 82 GLY A C 1
ATOM 639 O O . GLY A 1 82 ? -6.354 16.099 -8.534 1.00 80.19 82 GLY A O 1
ATOM 640 N N . ALA A 1 83 ? -7.268 14.324 -7.488 1.00 75.00 83 ALA A N 1
ATOM 641 C CA . ALA A 1 83 ? -8.486 14.270 -8.294 1.00 75.00 83 ALA A CA 1
ATOM 642 C C . ALA A 1 83 ? -9.316 15.558 -8.166 1.00 75.00 83 ALA A C 1
ATOM 644 O O . ALA A 1 83 ? -9.735 16.122 -9.173 1.00 75.00 83 ALA A O 1
ATOM 645 N N . LEU A 1 84 ? -9.482 16.083 -6.946 1.00 74.38 84 LEU A N 1
ATOM 646 C CA . LEU A 1 84 ? -10.145 17.371 -6.712 1.00 74.38 84 LEU A CA 1
ATOM 647 C C . LEU A 1 84 ? -9.435 18.524 -7.431 1.00 74.38 84 LEU A C 1
ATOM 649 O O . LEU A 1 84 ? -10.088 19.341 -8.072 1.00 74.38 84 LEU A O 1
ATOM 653 N N . LYS A 1 85 ? -8.098 18.577 -7.377 1.00 81.25 85 LYS A N 1
ATOM 654 C CA . LYS A 1 85 ? -7.317 19.598 -8.094 1.00 81.25 85 LYS A CA 1
ATOM 655 C C . LYS A 1 85 ? -7.469 19.500 -9.612 1.00 81.25 85 LYS A C 1
ATOM 657 O O . LYS A 1 85 ? -7.520 20.539 -10.264 1.00 81.25 85 LYS A O 1
ATOM 662 N N . ALA A 1 86 ? -7.520 18.288 -10.163 1.00 81.62 86 ALA A N 1
ATOM 663 C CA . ALA A 1 86 ? -7.755 18.079 -11.590 1.00 81.62 86 ALA A CA 1
ATOM 664 C C . ALA A 1 86 ? -9.154 18.569 -11.992 1.00 81.62 86 ALA A C 1
ATOM 666 O O . ALA A 1 86 ? -9.261 19.390 -12.894 1.00 81.62 86 ALA A O 1
ATOM 667 N N . MET A 1 87 ? -10.195 18.193 -11.239 1.00 76.88 87 MET A N 1
ATOM 668 C CA . MET A 1 87 ? -11.568 18.652 -11.493 1.00 76.88 87 MET A CA 1
ATOM 669 C C . MET A 1 87 ? -11.711 20.178 -11.432 1.00 76.88 87 MET A C 1
ATOM 671 O O . MET A 1 87 ? -12.377 20.762 -12.280 1.00 76.88 87 MET A O 1
ATOM 675 N N . ILE A 1 88 ? -11.076 20.837 -10.454 1.00 79.06 88 ILE A N 1
ATOM 676 C CA . ILE A 1 88 ? -11.082 22.307 -10.362 1.00 79.06 88 ILE A CA 1
ATOM 677 C C . ILE A 1 88 ? -10.436 22.927 -11.605 1.00 79.06 88 ILE A C 1
ATOM 679 O O . ILE A 1 88 ? -10.984 23.874 -12.163 1.00 79.06 88 ILE A O 1
ATOM 683 N N . ARG A 1 89 ? -9.290 22.393 -12.050 1.00 82.62 89 ARG A N 1
ATOM 684 C CA . ARG A 1 89 ? -8.601 22.877 -13.252 1.00 82.62 89 ARG A CA 1
ATOM 685 C C . ARG A 1 89 ? -9.477 22.733 -14.493 1.00 82.62 89 ARG A C 1
ATOM 687 O O . ARG A 1 89 ? -9.576 23.694 -15.247 1.00 82.62 89 ARG A 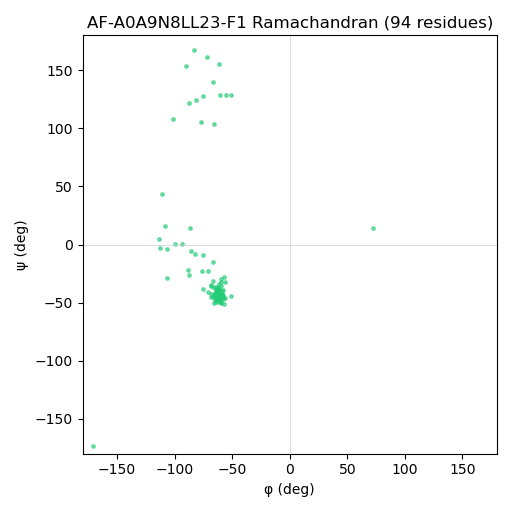O 1
ATOM 694 N N . ASP A 1 90 ? -10.116 21.579 -14.668 1.00 84.75 90 ASP A N 1
ATOM 695 C CA . ASP A 1 90 ? -10.978 21.313 -15.820 1.00 84.75 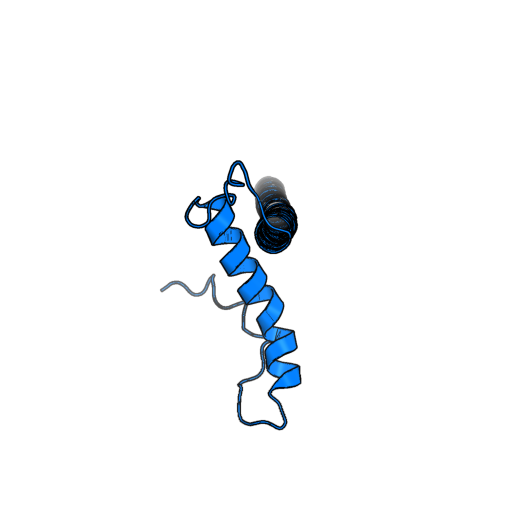90 ASP A CA 1
ATOM 696 C C . ASP A 1 90 ? -12.173 22.280 -15.849 1.00 84.75 90 ASP A C 1
ATOM 698 O O . ASP A 1 90 ? -12.464 22.867 -16.892 1.00 84.75 90 ASP A O 1
ATOM 702 N N . LEU A 1 91 ? -12.801 22.537 -14.690 1.00 79.62 91 LEU A N 1
ATOM 703 C CA . LEU A 1 91 ? -13.869 23.536 -14.556 1.00 79.62 91 LEU A CA 1
ATOM 704 C C . LEU A 1 91 ? -13.398 24.944 -14.934 1.00 79.62 91 LEU A C 1
ATOM 706 O O . LEU A 1 91 ? -14.111 25.655 -15.634 1.00 79.62 91 LEU A O 1
ATOM 710 N N . SER A 1 92 ? -12.213 25.351 -14.470 1.00 79.69 92 SER A N 1
ATOM 711 C CA . SER A 1 92 ? -11.651 26.662 -14.802 1.00 79.69 92 SER A CA 1
ATOM 712 C C . SER A 1 92 ? -11.297 26.785 -16.282 1.00 79.69 92 SER A C 1
ATOM 714 O O . SER A 1 92 ? -11.507 27.847 -16.848 1.00 79.69 92 SER A O 1
ATOM 716 N N . SER A 1 93 ? -10.806 25.717 -16.920 1.00 76.38 93 SER A N 1
ATOM 717 C CA . SER A 1 93 ? -10.486 25.728 -18.355 1.00 76.38 93 SER A CA 1
ATOM 718 C C . SER A 1 93 ? -11.705 25.644 -19.272 1.00 76.38 93 SER A C 1
ATOM 720 O O . SER A 1 93 ? -11.613 26.027 -20.428 1.00 76.38 93 SER A O 1
ATOM 722 N N . SER A 1 94 ? -12.832 25.122 -18.780 1.00 68.56 94 SER A N 1
ATOM 723 C CA . SER A 1 94 ? -14.084 25.031 -19.542 1.00 68.56 94 SER A CA 1
ATOM 724 C C . SER A 1 94 ? -14.937 26.305 -19.456 1.00 68.56 94 SER A C 1
ATOM 726 O O . SER A 1 94 ? -16.001 26.357 -20.073 1.00 68.56 94 SER A O 1
ATOM 728 N N . ALA A 1 95 ? -14.530 27.278 -18.638 1.00 58.62 95 ALA A N 1
ATOM 729 C CA . ALA A 1 95 ? -15.227 28.548 -18.444 1.00 58.62 95 ALA A CA 1
ATOM 730 C C . ALA A 1 95 ? -14.709 29.678 -19.363 1.00 58.62 95 ALA A C 1
ATOM 732 O O . ALA A 1 95 ? -15.250 30.783 -19.290 1.00 58.62 95 ALA A O 1
ATOM 733 N N . ASP A 1 96 ? -13.715 29.383 -20.210 1.00 49.41 96 ASP A N 1
ATOM 734 C CA . ASP A 1 96 ? -13.221 30.210 -21.325 1.00 49.41 96 ASP A CA 1
ATOM 735 C C . ASP A 1 96 ? -13.752 29.676 -22.671 1.00 49.41 96 ASP A C 1
ATOM 737 O O . ASP A 1 96 ? -14.028 30.504 -23.571 1.00 49.41 96 ASP A O 1
#

Nearest PDB structures (foldseek):
  8sqz-assembly1_D  TM=2.221E-01  e=5.857E+00  Homo sapiens

Radius of gyration: 18.93 Å; Cα contacts (8 Å, |Δi|>4): 46; chains: 1; bounding box: 38×43×52 Å

Organism: NCBI:txid157183

Foldseek 3Di:
DDPPPPPLCPPQDDCDDPVCVVVNCVSCVVVVLQVLLVCVVVVVDDQQDADPPRDPVSVVSNVVVVVSPVSSVVVVVVVVVVVVVVVVVVVVVVVD